Protein AF-A0A9E4WYN8-F1 (afdb_monomer)

Radius of gyration: 16.66 Å; Cα contacts (8 Å, |Δi|>4): 101; chains: 1; bounding box: 35×31×46 Å

Sequence (138 aa):
PSMSGVIAVAMGGALTLYLFWEWAKAAGKADRWFQWSAALTIVVTNLVAFRSATTNYVVLLPALCLIFSVLTDRWRAKGNVVVLLAMVALLFGLWGLFLTTIEGNVESPLMYLPVPILTLLGLWWARWWAIRAIRLSQ

Foldseek 3Di:
DDPVVVVLQVVLVVLVVVLVVLVVVLVPDDPLSVLLSVLSVQLSCCSNVVDQDPVSCVSNVSLLVLLLVLQCVVPPPVSVVVNVVVVVCVVVVLVVQQVVQDDPPHGDPVSSPPSSVVSNVSSVVSCCRSVCVVVVVD

Nearest PDB structures (foldseek):
  7ew1-assembly1_A  TM=3.422E-01  e=5.771E+00  Homo sapiens

Solvent-acces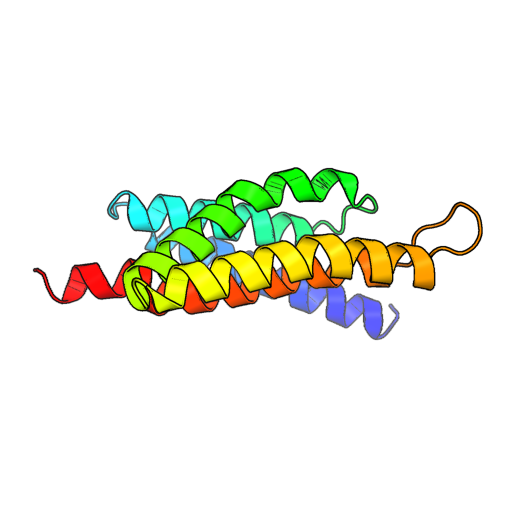sible surface area (backbone atoms only — not comparable to full-atom values): 7771 Å² total; per-residue (Å²): 132,55,73,68,55,53,50,51,52,53,52,33,49,51,52,48,54,51,48,56,53,47,52,64,65,30,60,96,52,60,69,68,45,46,55,52,48,52,33,47,48,54,37,50,47,51,67,53,54,71,61,96,48,78,79,59,54,68,69,47,48,68,38,50,52,53,32,44,53,48,40,26,71,73,46,45,78,61,14,52,54,52,44,50,50,50,52,49,47,53,54,56,46,50,53,52,50,46,72,75,44,53,58,91,96,45,80,43,78,72,73,71,45,58,63,48,50,53,49,46,54,41,46,58,58,34,46,67,50,72,58,48,58,58,70,77,77,111

Structure (mmCIF, N/CA/C/O backbone):
data_AF-A0A9E4WYN8-F1
#
_entry.id   AF-A0A9E4WYN8-F1
#
loop_
_atom_site.group_PDB
_atom_site.id
_atom_site.type_symbol
_atom_site.label_atom_id
_atom_site.label_alt_id
_atom_site.label_comp_id
_atom_site.label_asym_id
_atom_site.label_entity_id
_atom_site.label_seq_id
_atom_site.pdbx_PDB_ins_code
_atom_site.Cartn_x
_atom_site.Cartn_y
_atom_site.Cartn_z
_atom_site.occupancy
_atom_site.B_iso_or_equiv
_atom_site.auth_seq_id
_atom_site.auth_comp_id
_atom_site.auth_asym_id
_atom_site.auth_atom_id
_atom_site.pdbx_PDB_model_num
ATOM 1 N N . PRO A 1 1 ? 16.048 17.239 -17.974 1.00 57.75 1 PRO A N 1
ATOM 2 C CA . PRO A 1 1 ? 15.120 16.249 -17.370 1.00 57.75 1 PRO A CA 1
ATOM 3 C C . PRO A 1 1 ? 13.949 15.950 -18.319 1.00 57.75 1 PRO A C 1
ATOM 5 O O . PRO A 1 1 ? 13.358 16.887 -18.845 1.00 57.75 1 PRO A O 1
ATOM 8 N N . SER A 1 2 ? 13.634 14.676 -18.576 1.00 76.31 2 SER A N 1
ATOM 9 C CA . SER A 1 2 ? 12.425 14.308 -19.328 1.00 76.31 2 SER A CA 1
ATOM 10 C C . SER A 1 2 ? 11.169 14.673 -18.523 1.00 76.31 2 SER A C 1
ATOM 12 O O . SER A 1 2 ? 11.200 14.659 -17.291 1.00 76.31 2 SER A O 1
ATOM 14 N N . MET A 1 3 ? 10.054 14.975 -19.201 1.00 73.44 3 MET A N 1
ATOM 15 C CA . MET A 1 3 ? 8.764 15.264 -18.547 1.00 73.44 3 MET A CA 1
ATOM 16 C C . MET A 1 3 ? 8.367 14.148 -17.562 1.00 73.44 3 MET A C 1
ATOM 18 O O . MET A 1 3 ? 7.919 14.421 -16.452 1.00 73.44 3 MET A O 1
ATOM 22 N N . SER A 1 4 ? 8.631 12.887 -17.922 1.00 74.56 4 SER A N 1
ATOM 23 C CA . SER A 1 4 ? 8.405 11.719 -17.063 1.00 74.56 4 SER A CA 1
ATOM 24 C C . SER A 1 4 ? 9.255 11.722 -15.788 1.00 74.56 4 SER A C 1
ATOM 26 O O . SER A 1 4 ? 8.754 11.374 -14.721 1.00 74.56 4 SER A O 1
ATOM 28 N N . GLY A 1 5 ? 10.515 12.159 -15.868 1.00 80.50 5 GLY A N 1
ATOM 29 C CA . GLY A 1 5 ? 11.406 12.240 -14.711 1.00 80.50 5 GLY A CA 1
ATOM 30 C C . GLY A 1 5 ? 10.970 13.307 -13.708 1.00 80.50 5 GLY A C 1
ATOM 31 O O . GLY A 1 5 ? 10.995 13.066 -12.504 1.00 80.50 5 GLY A O 1
ATOM 32 N N . VAL A 1 6 ? 10.508 14.465 -14.192 1.00 84.81 6 VAL A N 1
ATOM 33 C CA . VAL A 1 6 ? 9.990 15.536 -13.321 1.00 84.81 6 VAL A CA 1
ATOM 34 C C . VAL A 1 6 ? 8.736 15.073 -12.579 1.00 84.81 6 VAL A C 1
ATOM 36 O O . VAL A 1 6 ? 8.633 15.276 -11.370 1.00 84.81 6 VAL A O 1
ATOM 39 N N . ILE A 1 7 ? 7.817 14.400 -13.279 1.00 84.00 7 ILE A N 1
ATOM 40 C CA . ILE A 1 7 ? 6.590 13.856 -12.681 1.00 84.00 7 ILE A CA 1
ATOM 41 C C . ILE A 1 7 ? 6.924 12.819 -11.606 1.00 84.00 7 ILE A C 1
ATOM 43 O O . ILE A 1 7 ? 6.385 12.895 -10.504 1.00 84.00 7 ILE A O 1
ATOM 47 N N . ALA A 1 8 ? 7.842 11.890 -11.887 1.00 82.06 8 ALA A N 1
ATOM 48 C CA . ALA A 1 8 ? 8.238 10.860 -10.930 1.00 82.06 8 ALA A CA 1
ATOM 49 C C . ALA A 1 8 ? 8.825 11.459 -9.640 1.00 82.06 8 ALA A C 1
ATOM 51 O O . ALA A 1 8 ? 8.431 11.067 -8.541 1.00 82.06 8 ALA A O 1
ATOM 52 N N . VAL A 1 9 ? 9.708 12.457 -9.761 1.00 86.25 9 VAL A N 1
ATOM 53 C CA . VAL A 1 9 ? 10.299 13.147 -8.602 1.00 86.25 9 VAL A CA 1
ATOM 54 C C . VAL A 1 9 ? 9.241 13.921 -7.819 1.00 86.25 9 VAL A C 1
ATOM 56 O O . VAL A 1 9 ? 9.207 13.835 -6.592 1.00 86.25 9 VAL A O 1
ATOM 59 N N . ALA A 1 10 ? 8.348 14.638 -8.504 1.00 89.12 10 ALA A N 1
ATOM 60 C CA . ALA A 1 10 ? 7.274 15.386 -7.857 1.00 89.12 10 ALA A CA 1
ATOM 61 C C . ALA A 1 10 ? 6.309 14.458 -7.099 1.00 89.12 10 ALA A C 1
ATOM 63 O O . ALA A 1 10 ? 5.990 14.717 -5.938 1.00 89.12 10 ALA A O 1
ATOM 64 N N . MET A 1 11 ? 5.892 13.349 -7.718 1.00 87.88 11 MET A N 1
ATOM 65 C CA . MET A 1 11 ? 5.040 12.341 -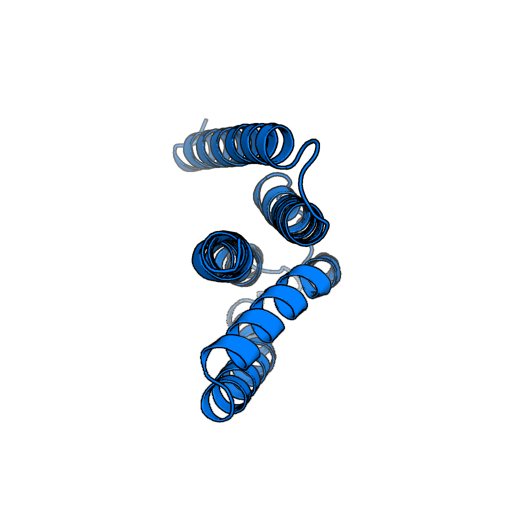7.081 1.00 87.88 11 MET A CA 1
ATOM 66 C C . MET A 1 11 ? 5.739 11.680 -5.893 1.00 87.88 11 MET A C 1
ATOM 68 O O . MET A 1 11 ? 5.143 11.563 -4.822 1.00 87.88 11 MET A O 1
ATOM 72 N N . GLY A 1 12 ? 7.007 11.292 -6.049 1.00 90.06 12 GLY A N 1
ATOM 73 C CA . GLY A 1 12 ? 7.786 10.688 -4.973 1.00 90.06 12 GLY A CA 1
ATOM 74 C C . GLY A 1 12 ? 7.967 11.636 -3.782 1.00 90.06 12 GLY A C 1
ATOM 75 O O . GLY A 1 12 ? 7.767 11.239 -2.632 1.00 90.06 12 GLY A O 1
ATOM 76 N N . GLY A 1 13 ? 8.256 12.912 -4.053 1.00 91.44 13 GLY A N 1
ATOM 77 C CA . GLY A 1 13 ? 8.333 13.962 -3.037 1.00 91.44 13 GLY A CA 1
ATOM 78 C C . GLY A 1 13 ? 7.001 14.171 -2.317 1.00 91.44 13 GLY A C 1
ATOM 79 O O . GLY A 1 13 ? 6.965 14.175 -1.088 1.00 91.44 13 GLY A O 1
ATOM 80 N N . ALA A 1 14 ? 5.893 14.256 -3.057 1.00 92.94 14 ALA A N 1
ATOM 81 C CA . ALA A 1 14 ? 4.558 14.411 -2.482 1.00 92.94 14 ALA A CA 1
ATOM 82 C C . ALA A 1 14 ? 4.160 13.223 -1.587 1.00 92.94 14 ALA A C 1
ATOM 84 O O . ALA A 1 14 ? 3.679 13.433 -0.473 1.00 92.94 14 ALA A O 1
ATOM 85 N N . LEU A 1 15 ? 4.406 11.984 -2.028 1.00 92.50 15 LEU A N 1
ATOM 86 C CA . LEU A 1 15 ? 4.149 10.778 -1.230 1.00 92.50 15 LEU A CA 1
ATOM 87 C C . LEU A 1 15 ? 5.011 10.734 0.037 1.00 92.50 15 LEU A C 1
ATOM 89 O O . LEU A 1 15 ? 4.533 10.337 1.098 1.00 92.50 15 LEU A O 1
ATOM 93 N N . THR A 1 16 ? 6.262 11.180 -0.056 1.00 91.69 16 THR A N 1
ATOM 94 C CA . THR A 1 16 ? 7.177 11.238 1.089 1.00 91.69 16 THR A CA 1
ATOM 95 C C . THR A 1 16 ? 6.729 12.285 2.111 1.00 91.69 16 THR A C 1
ATOM 97 O O . THR A 1 16 ? 6.671 12.000 3.306 1.00 91.69 16 THR A O 1
ATOM 100 N N . LEU A 1 17 ? 6.339 13.481 1.661 1.00 94.50 17 LEU A N 1
ATOM 101 C CA . LEU A 1 17 ? 5.776 14.515 2.537 1.00 94.50 17 LEU A CA 1
ATOM 102 C C . LEU A 1 17 ? 4.472 14.050 3.193 1.00 94.50 17 LEU A C 1
ATOM 104 O O . LEU A 1 17 ? 4.270 14.255 4.392 1.00 94.50 17 LEU A O 1
ATOM 108 N N . TYR A 1 18 ? 3.609 13.381 2.424 1.00 93.06 18 TYR A N 1
ATOM 109 C CA . TYR A 1 18 ? 2.395 12.762 2.942 1.00 93.06 18 TYR A CA 1
ATOM 110 C C . TYR A 1 18 ? 2.706 11.746 4.050 1.00 93.06 18 TYR A C 1
ATOM 112 O O . TYR A 1 18 ? 2.054 11.753 5.093 1.00 93.06 18 TYR A O 1
ATOM 120 N N . LEU A 1 19 ? 3.743 10.927 3.868 1.00 93.12 19 LEU A N 1
ATOM 121 C CA . LEU A 1 19 ? 4.169 9.947 4.859 1.00 93.12 19 LEU A CA 1
ATOM 122 C C . LEU A 1 19 ? 4.632 10.600 6.169 1.00 93.12 19 LEU A C 1
ATOM 124 O O . LEU A 1 19 ? 4.171 10.205 7.239 1.00 93.12 19 LEU A O 1
ATOM 128 N N . PHE A 1 20 ? 5.471 11.638 6.093 1.00 93.81 20 PHE A N 1
ATOM 129 C CA . PHE A 1 20 ? 5.904 12.388 7.278 1.00 93.81 20 PHE A CA 1
ATOM 130 C C . PHE A 1 20 ? 4.723 12.996 8.041 1.00 93.81 20 PHE A C 1
ATOM 132 O O . PHE A 1 20 ? 4.685 12.969 9.273 1.00 93.81 20 PHE A O 1
ATOM 139 N N . TRP A 1 21 ? 3.729 13.505 7.315 1.00 93.44 21 TRP A N 1
ATOM 140 C CA . TRP A 1 21 ? 2.509 14.023 7.922 1.00 93.44 21 TRP A CA 1
ATOM 141 C C . TRP A 1 21 ? 1.690 12.935 8.631 1.00 93.44 21 TRP A C 1
ATOM 143 O O . TRP A 1 21 ? 1.179 13.164 9.729 1.00 93.44 21 TRP A O 1
ATOM 153 N N . GLU A 1 22 ? 1.578 11.739 8.048 1.00 91.88 22 GLU A N 1
ATOM 154 C CA . GLU A 1 22 ? 0.897 10.609 8.695 1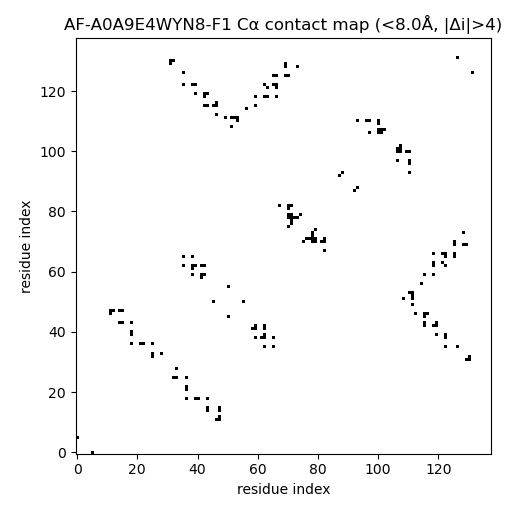.00 91.88 22 GLU A CA 1
ATOM 155 C C . GLU A 1 22 ? 1.651 10.093 9.924 1.00 91.88 22 GLU A C 1
ATOM 157 O O . GLU A 1 22 ? 1.019 9.739 10.921 1.00 91.88 22 GLU A O 1
ATOM 162 N N . TRP A 1 23 ? 2.985 10.110 9.914 1.00 92.56 23 TRP A N 1
ATOM 163 C CA . TRP A 1 23 ? 3.782 9.789 11.101 1.00 92.56 23 TRP A CA 1
ATOM 164 C C . TRP A 1 23 ? 3.515 10.767 12.244 1.00 92.56 23 TRP A C 1
ATOM 166 O O . TRP A 1 23 ? 3.241 10.336 13.365 1.00 92.56 23 TRP A O 1
ATOM 176 N N . ALA A 1 24 ? 3.495 12.073 11.957 1.00 91.12 24 ALA A N 1
ATOM 177 C CA . ALA A 1 24 ? 3.159 13.090 12.952 1.00 91.12 24 ALA A CA 1
ATOM 178 C C . ALA A 1 24 ? 1.751 12.881 13.541 1.00 91.12 24 ALA A C 1
ATOM 180 O O . ALA A 1 24 ? 1.539 13.076 14.736 1.00 91.12 24 ALA A O 1
ATOM 181 N N . LYS A 1 25 ? 0.784 12.436 12.727 1.00 86.75 25 LYS A N 1
ATOM 182 C CA . LYS A 1 25 ? -0.580 12.127 13.187 1.00 86.75 25 LYS A CA 1
ATOM 183 C C . LYS A 1 25 ? -0.691 10.849 14.006 1.00 86.75 25 LYS A C 1
ATOM 185 O O . LYS A 1 25 ? -1.554 10.780 14.882 1.00 86.75 25 LYS A O 1
ATOM 190 N N . ALA A 1 26 ? 0.112 9.840 13.685 1.00 87.44 26 ALA A N 1
ATOM 191 C CA . ALA A 1 26 ? 0.106 8.552 14.369 1.00 87.44 26 ALA A CA 1
ATOM 192 C C . ALA A 1 26 ? 0.840 8.597 15.720 1.00 87.44 26 ALA A C 1
ATOM 194 O O . ALA A 1 26 ? 0.595 7.740 16.569 1.00 87.44 26 ALA A O 1
ATOM 195 N N . ALA A 1 27 ? 1.698 9.597 15.944 1.00 87.69 27 ALA A N 1
ATOM 196 C CA . ALA A 1 27 ? 2.395 9.788 17.210 1.00 87.69 27 ALA A CA 1
ATOM 197 C C . ALA A 1 27 ? 1.406 9.882 18.390 1.00 87.69 27 ALA A C 1
ATOM 199 O O . ALA A 1 27 ? 0.480 10.696 18.394 1.00 87.69 27 ALA A O 1
ATOM 200 N N . GLY A 1 28 ? 1.586 9.012 19.388 1.00 83.69 28 GLY A N 1
ATOM 201 C CA . GLY A 1 28 ? 0.725 8.945 20.574 1.00 83.69 28 GLY A CA 1
ATOM 202 C C . GLY A 1 28 ? -0.690 8.400 20.327 1.00 83.69 28 GLY A C 1
ATOM 203 O O . GLY A 1 28 ? -1.565 8.589 21.172 1.00 83.69 28 GLY A O 1
ATOM 204 N N . LYS A 1 29 ? -0.956 7.759 19.179 1.00 84.50 29 LYS A N 1
ATOM 205 C CA . LYS A 1 29 ? -2.247 7.118 18.872 1.00 84.50 29 LYS A CA 1
ATOM 206 C C . LYS A 1 29 ? -2.227 5.611 19.147 1.00 84.50 29 LYS A C 1
ATOM 208 O O . LYS A 1 29 ? -1.180 5.006 19.337 1.00 84.50 29 LYS A O 1
ATOM 213 N N . ALA A 1 30 ? -3.421 5.017 19.161 1.00 81.19 30 ALA A N 1
ATOM 214 C CA . ALA A 1 30 ? -3.629 3.586 19.377 1.00 81.19 30 ALA A CA 1
ATOM 215 C C . ALA A 1 30 ? -2.969 2.713 18.293 1.00 81.19 30 ALA A C 1
ATOM 217 O O . ALA A 1 30 ? -2.791 3.153 17.157 1.00 81.19 30 ALA A O 1
ATOM 218 N N . ASP A 1 31 ? -2.718 1.446 18.626 1.00 82.31 31 ASP A N 1
ATOM 219 C CA . ASP A 1 31 ? -2.011 0.454 17.801 1.00 82.31 31 ASP A CA 1
ATOM 220 C C . ASP A 1 31 ? -2.480 0.388 16.329 1.00 82.31 31 ASP A C 1
ATOM 222 O O . ASP A 1 31 ? -1.668 0.359 15.409 1.00 82.31 31 ASP A O 1
ATOM 226 N N . ARG A 1 32 ? -3.788 0.504 16.058 1.00 82.44 32 ARG A N 1
ATOM 227 C CA . ARG A 1 32 ? -4.318 0.518 14.676 1.00 82.44 32 ARG A CA 1
ATOM 228 C C . ARG A 1 32 ? -3.784 1.666 13.809 1.00 82.44 32 ARG A C 1
ATOM 230 O O . ARG A 1 32 ? -3.618 1.486 12.604 1.00 82.44 32 ARG A O 1
ATOM 237 N N . TRP A 1 33 ? -3.522 2.838 14.394 1.00 85.25 33 TRP A N 1
ATOM 238 C CA . TRP A 1 33 ? -2.901 3.956 13.673 1.00 85.25 33 TRP A CA 1
ATOM 239 C C . TRP A 1 33 ? -1.452 3.642 13.318 1.00 85.25 33 TRP A C 1
ATOM 241 O O . TRP A 1 33 ? -1.020 3.946 12.210 1.00 85.25 33 TRP A O 1
ATOM 251 N N . PHE A 1 34 ? -0.727 3.001 14.235 1.00 87.50 34 PHE A N 1
ATOM 252 C CA . PHE A 1 34 ? 0.638 2.559 13.993 1.00 87.50 34 PHE A CA 1
ATOM 253 C C . PHE A 1 34 ? 0.692 1.513 12.874 1.00 87.50 34 PHE A C 1
ATOM 255 O O . PHE A 1 34 ? 1.422 1.712 11.906 1.00 87.50 34 PHE A O 1
ATOM 262 N N . GLN A 1 35 ? -0.131 0.460 12.941 1.00 89.94 35 GLN A N 1
ATOM 263 C CA . GLN A 1 35 ? -0.176 -0.590 11.916 1.00 89.94 35 GLN A CA 1
ATOM 264 C C . GLN A 1 35 ? -0.496 -0.029 10.522 1.00 89.94 35 GLN A C 1
ATOM 266 O O . GLN A 1 35 ? 0.160 -0.385 9.541 1.00 89.94 35 GLN A O 1
ATOM 271 N N . TRP A 1 36 ? -1.466 0.888 10.426 1.00 92.50 36 TRP A N 1
ATOM 272 C CA . TRP A 1 36 ? -1.814 1.524 9.155 1.00 92.50 36 TRP A CA 1
ATOM 273 C C . TRP A 1 36 ? -0.675 2.404 8.619 1.00 92.50 36 TRP A C 1
ATOM 275 O O . TRP A 1 36 ? -0.324 2.303 7.443 1.00 92.50 36 TRP A O 1
ATOM 285 N N . SER A 1 37 ? -0.051 3.223 9.471 1.00 92.81 37 SER A N 1
ATOM 286 C CA . SER A 1 37 ? 1.086 4.066 9.075 1.00 92.81 37 SER A CA 1
ATOM 287 C C . SER A 1 37 ? 2.327 3.246 8.703 1.00 92.81 37 SER A C 1
ATOM 289 O O . SER A 1 37 ? 3.049 3.613 7.773 1.00 92.81 37 SER A O 1
ATOM 291 N N . ALA A 1 38 ? 2.567 2.115 9.369 1.00 92.62 38 ALA A N 1
ATOM 292 C CA . ALA A 1 38 ? 3.632 1.177 9.019 1.00 92.62 38 ALA A CA 1
ATOM 293 C C . ALA A 1 38 ? 3.375 0.534 7.645 1.00 92.62 38 ALA A C 1
ATOM 295 O O . ALA A 1 38 ? 4.263 0.526 6.792 1.00 92.62 38 ALA A O 1
ATOM 296 N N . ALA A 1 39 ? 2.143 0.086 7.383 1.00 94.69 39 ALA A N 1
ATOM 297 C CA . ALA A 1 39 ? 1.749 -0.434 6.076 1.00 94.69 39 ALA A CA 1
ATOM 298 C C . ALA A 1 39 ? 1.882 0.626 4.967 1.00 94.69 39 ALA A C 1
ATOM 300 O O . ALA A 1 39 ? 2.399 0.331 3.889 1.00 94.69 39 ALA A O 1
ATOM 301 N N . LEU A 1 40 ? 1.485 1.875 5.236 1.00 94.69 40 LEU A N 1
ATOM 302 C CA . LEU A 1 40 ? 1.660 2.987 4.298 1.00 94.69 40 LEU A CA 1
ATOM 303 C C . LEU A 1 40 ? 3.142 3.250 4.003 1.00 94.69 40 LEU A C 1
ATOM 305 O O . LEU A 1 40 ? 3.500 3.448 2.844 1.00 94.69 40 LEU A O 1
ATOM 309 N N . THR A 1 41 ? 3.994 3.218 5.030 1.00 94.25 41 THR A N 1
ATOM 310 C CA . THR A 1 41 ? 5.451 3.389 4.893 1.00 94.25 41 THR A CA 1
ATOM 311 C C . THR A 1 41 ? 6.015 2.383 3.900 1.00 94.25 41 THR A C 1
ATOM 313 O O . THR A 1 41 ? 6.664 2.768 2.932 1.00 94.25 41 THR A O 1
ATOM 316 N N . ILE A 1 42 ? 5.684 1.104 4.085 1.00 93.25 42 ILE A N 1
ATOM 317 C CA . ILE A 1 42 ? 6.109 0.008 3.211 1.00 93.25 42 ILE A CA 1
ATOM 318 C C . ILE A 1 42 ? 5.715 0.269 1.746 1.00 93.25 42 ILE A C 1
ATOM 320 O O . ILE A 1 42 ? 6.543 0.130 0.841 1.00 93.25 42 ILE A O 1
ATOM 324 N N . VAL A 1 43 ? 4.462 0.660 1.498 1.00 93.38 43 VAL A N 1
ATOM 325 C CA . VAL A 1 43 ? 3.954 0.898 0.138 1.00 93.38 43 VAL A CA 1
ATOM 326 C C . VAL A 1 43 ? 4.624 2.114 -0.503 1.00 93.38 43 VAL A C 1
ATOM 328 O O . VAL A 1 43 ? 5.095 2.032 -1.637 1.00 93.38 43 VAL A O 1
ATOM 331 N N . VAL A 1 44 ? 4.715 3.230 0.226 1.00 91.88 44 VAL A N 1
ATOM 332 C CA . VAL A 1 44 ? 5.337 4.468 -0.265 1.00 91.88 44 VAL A CA 1
ATOM 333 C C . VAL A 1 44 ? 6.818 4.254 -0.564 1.00 91.88 44 VAL A C 1
ATOM 335 O O . VAL A 1 44 ? 7.288 4.705 -1.605 1.00 91.88 44 VAL A O 1
ATOM 338 N N . THR A 1 45 ? 7.552 3.511 0.269 1.00 89.50 45 THR A N 1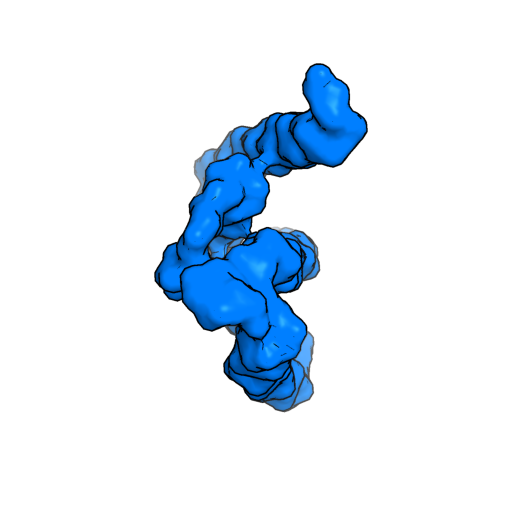
ATOM 339 C CA . THR A 1 45 ? 8.959 3.188 -0.006 1.00 89.50 45 THR A CA 1
ATOM 340 C C . THR A 1 45 ? 9.127 2.440 -1.329 1.00 89.50 45 THR A C 1
ATOM 342 O O . THR A 1 45 ? 10.058 2.753 -2.065 1.00 89.50 45 THR 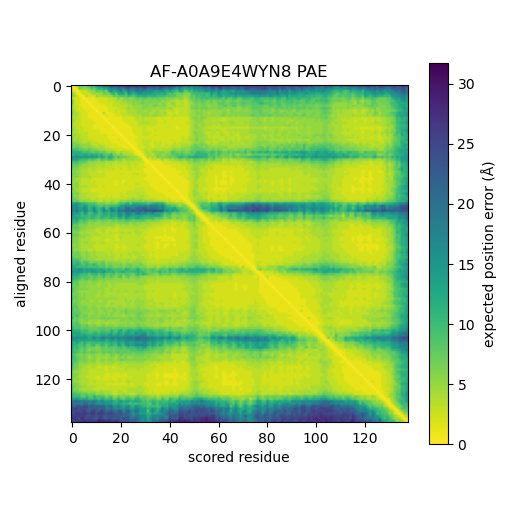A O 1
ATOM 345 N N . ASN A 1 46 ? 8.223 1.517 -1.676 1.00 87.81 46 ASN A N 1
ATOM 346 C CA . ASN A 1 46 ? 8.273 0.801 -2.959 1.00 87.81 46 ASN A CA 1
ATOM 347 C C . ASN A 1 46 ? 7.922 1.690 -4.166 1.00 87.81 46 ASN A C 1
ATOM 349 O O . ASN A 1 46 ? 8.408 1.441 -5.265 1.00 87.81 46 ASN A O 1
ATOM 353 N N . LEU A 1 47 ? 7.103 2.728 -3.971 1.00 87.38 47 LEU A N 1
ATOM 354 C CA . LEU A 1 47 ? 6.748 3.689 -5.021 1.00 87.38 47 LEU A CA 1
ATOM 355 C C . LEU A 1 47 ? 7.822 4.767 -5.235 1.00 87.38 47 LEU A C 1
ATOM 357 O O . LEU A 1 47 ? 8.029 5.205 -6.363 1.00 87.38 47 LEU A O 1
ATOM 361 N N . VAL A 1 48 ? 8.486 5.208 -4.163 1.00 84.44 48 VAL A N 1
ATOM 362 C CA . VAL A 1 48 ? 9.503 6.275 -4.197 1.00 84.44 48 VAL A CA 1
ATOM 363 C C . VAL A 1 48 ? 10.867 5.719 -4.591 1.00 84.44 48 VAL A C 1
ATOM 365 O O . VAL A 1 48 ? 11.507 6.220 -5.513 1.00 84.44 48 VAL A O 1
ATOM 368 N N . ALA A 1 49 ? 11.321 4.672 -3.901 1.00 71.56 49 ALA A N 1
ATOM 369 C CA . ALA A 1 49 ? 12.529 3.957 -4.267 1.00 71.56 49 ALA A CA 1
ATOM 370 C C . ALA A 1 49 ? 12.116 2.852 -5.230 1.00 71.56 49 ALA A C 1
ATOM 372 O O . ALA A 1 49 ? 11.935 1.717 -4.800 1.00 71.56 49 ALA A O 1
ATOM 373 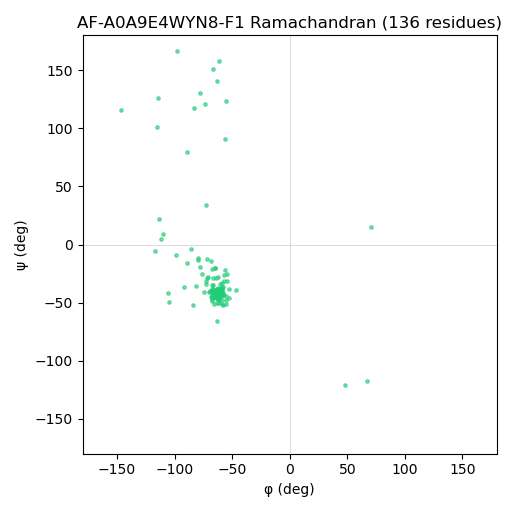N N . PHE A 1 50 ? 11.910 3.202 -6.502 1.00 63.41 50 PHE A N 1
ATOM 374 C CA . PHE A 1 50 ? 11.529 2.260 -7.552 1.00 63.41 50 PHE A CA 1
ATOM 375 C C . PHE A 1 50 ? 12.568 1.131 -7.624 1.00 63.41 50 PHE A C 1
ATOM 377 O O . PHE A 1 50 ? 13.611 1.254 -8.268 1.00 63.41 50 PHE A O 1
ATOM 384 N N . ARG A 1 51 ? 12.337 0.051 -6.871 1.00 60.09 51 ARG A N 1
ATOM 385 C CA . ARG A 1 51 ? 13.231 -1.101 -6.833 1.00 60.09 51 ARG A CA 1
ATOM 386 C C . ARG A 1 51 ? 12.874 -1.965 -8.027 1.00 60.09 51 ARG A C 1
ATOM 388 O O . ARG A 1 51 ? 11.766 -2.481 -8.112 1.00 60.09 51 ARG A O 1
ATOM 395 N N . SER A 1 52 ? 13.832 -2.122 -8.929 1.00 58.91 52 SER A N 1
ATOM 396 C CA . SER A 1 52 ? 13.725 -2.821 -10.214 1.00 58.91 52 SER A CA 1
ATOM 397 C C . SER A 1 52 ? 13.640 -4.349 -10.088 1.00 58.91 52 SER A C 1
ATOM 399 O O . SER A 1 52 ? 14.226 -5.068 -10.889 1.00 58.91 52 SER A O 1
ATOM 401 N N . ALA A 1 53 ? 13.000 -4.856 -9.035 1.00 67.06 53 ALA A N 1
ATOM 402 C CA . ALA A 1 53 ? 12.803 -6.282 -8.850 1.00 67.06 53 ALA A CA 1
ATOM 403 C C . ALA A 1 53 ? 11.464 -6.534 -8.157 1.00 67.06 53 ALA A C 1
ATOM 405 O O . ALA A 1 53 ? 11.269 -6.170 -6.989 1.00 67.06 53 ALA A O 1
ATOM 406 N N . THR A 1 54 ? 10.568 -7.195 -8.888 1.00 69.50 54 THR A N 1
ATOM 407 C CA . THR A 1 54 ? 9.261 -7.688 -8.425 1.00 69.50 54 THR A CA 1
ATOM 408 C C . THR A 1 54 ? 9.381 -8.617 -7.211 1.00 69.50 54 THR A C 1
ATOM 410 O O . THR A 1 54 ? 8.455 -8.710 -6.407 1.00 69.50 54 THR A O 1
ATOM 413 N N . THR A 1 55 ? 10.552 -9.224 -6.986 1.00 75.12 55 THR A N 1
ATOM 414 C CA . THR A 1 55 ? 10.869 -10.034 -5.795 1.00 75.12 55 THR A CA 1
ATOM 415 C C . THR A 1 55 ? 10.696 -9.280 -4.475 1.00 75.12 55 THR A C 1
ATOM 417 O O . THR A 1 55 ? 10.388 -9.891 -3.451 1.00 75.12 55 THR A O 1
ATOM 420 N N . ASN A 1 56 ? 10.816 -7.949 -4.479 1.00 80.06 56 ASN A N 1
ATOM 421 C CA . ASN A 1 56 ? 10.620 -7.143 -3.274 1.00 80.06 56 ASN A CA 1
ATOM 422 C C . ASN A 1 56 ? 9.148 -7.051 -2.844 1.00 80.06 56 ASN A C 1
ATOM 424 O O . ASN A 1 56 ? 8.873 -6.641 -1.720 1.00 80.06 56 ASN A O 1
ATOM 428 N N . TYR A 1 57 ? 8.190 -7.459 -3.681 1.00 86.50 57 TYR A N 1
ATOM 429 C CA . TYR A 1 57 ? 6.757 -7.309 -3.398 1.00 86.50 57 TYR A CA 1
ATOM 430 C C . TYR A 1 57 ? 6.231 -8.164 -2.258 1.00 86.50 57 TYR A C 1
ATOM 432 O O . TYR A 1 57 ? 5.175 -7.853 -1.710 1.00 86.50 57 TYR A O 1
ATOM 440 N N . VAL A 1 58 ? 6.994 -9.162 -1.817 1.00 88.19 58 VAL A N 1
ATOM 441 C CA . VAL A 1 58 ? 6.705 -9.902 -0.582 1.00 88.19 58 VAL A CA 1
ATOM 442 C C . VAL A 1 58 ? 6.576 -8.946 0.613 1.00 88.19 58 VAL A C 1
ATOM 444 O O . VAL A 1 58 ? 5.752 -9.171 1.498 1.00 88.19 58 VAL A O 1
ATOM 447 N N . VAL A 1 59 ? 7.302 -7.820 0.610 1.00 90.19 59 VAL A N 1
ATOM 448 C CA . VAL A 1 59 ? 7.213 -6.808 1.672 1.00 90.19 59 VAL A CA 1
ATOM 449 C C . VAL A 1 59 ? 5.838 -6.137 1.745 1.00 90.19 59 VAL A C 1
ATOM 451 O O . VAL A 1 59 ? 5.496 -5.601 2.791 1.00 90.19 59 VAL A O 1
ATOM 454 N N . LEU A 1 60 ? 5.028 -6.181 0.679 1.00 92.38 60 LEU A N 1
ATOM 455 C CA . LEU A 1 60 ? 3.680 -5.601 0.641 1.00 92.38 60 LEU A CA 1
ATOM 456 C C . LEU A 1 60 ? 2.625 -6.496 1.315 1.00 92.38 60 LEU A C 1
ATOM 458 O O . LEU A 1 60 ? 1.511 -6.033 1.568 1.00 92.38 60 LEU A O 1
ATOM 462 N N . LEU A 1 61 ? 2.954 -7.751 1.644 1.00 92.50 61 LEU A N 1
ATOM 463 C CA . LEU A 1 61 ? 2.011 -8.696 2.252 1.00 92.50 61 LEU A CA 1
ATOM 464 C C . LEU A 1 61 ? 1.361 -8.178 3.549 1.00 92.50 61 LEU A C 1
ATOM 466 O O . LEU A 1 61 ? 0.141 -8.285 3.649 1.00 92.50 61 LEU A O 1
ATOM 470 N N . PRO A 1 62 ? 2.077 -7.560 4.513 1.00 93.25 62 PRO A N 1
ATOM 471 C CA . PRO A 1 62 ? 1.443 -7.008 5.711 1.00 93.25 62 PRO A CA 1
ATOM 472 C C . PRO A 1 62 ? 0.389 -5.939 5.391 1.00 93.25 62 PRO A C 1
ATOM 474 O O . PRO A 1 62 ? -0.664 -5.899 6.027 1.00 93.25 62 PRO A O 1
ATOM 477 N N . ALA A 1 63 ? 0.634 -5.105 4.373 1.00 95.00 63 ALA A N 1
ATOM 478 C CA . ALA A 1 63 ? -0.326 -4.101 3.927 1.00 95.00 63 ALA A CA 1
ATOM 479 C C . ALA A 1 63 ? -1.565 -4.749 3.292 1.00 95.00 63 ALA A C 1
ATOM 481 O O . ALA A 1 63 ? -2.688 -4.363 3.614 1.00 95.00 63 ALA A O 1
ATOM 482 N N . LEU A 1 64 ? -1.378 -5.771 2.449 1.00 94.69 64 LEU A N 1
ATOM 483 C CA . LEU A 1 64 ? -2.479 -6.539 1.860 1.00 94.69 64 LEU A CA 1
ATOM 484 C C . LEU A 1 64 ? -3.312 -7.257 2.929 1.00 94.69 64 LEU A C 1
ATOM 486 O O . LEU A 1 64 ? -4.538 -7.174 2.894 1.00 94.69 64 LEU A O 1
ATOM 490 N N . CYS A 1 65 ? -2.674 -7.878 3.924 1.00 94.00 65 CYS A N 1
ATOM 491 C CA . CYS A 1 65 ? -3.362 -8.506 5.052 1.00 94.00 65 CYS A CA 1
ATOM 492 C C . CYS A 1 65 ? -4.234 -7.505 5.822 1.00 94.00 65 CYS A C 1
ATOM 494 O O . CYS A 1 65 ? -5.380 -7.817 6.142 1.00 94.00 65 CYS A O 1
ATOM 496 N N . LEU A 1 66 ? -3.728 -6.291 6.076 1.00 93.00 66 LEU A N 1
ATOM 497 C CA . LEU A 1 66 ? -4.501 -5.227 6.722 1.00 93.00 66 LEU A CA 1
ATOM 498 C C . LEU A 1 66 ? -5.695 -4.785 5.860 1.00 93.00 66 LEU A C 1
ATOM 500 O O . LEU A 1 66 ? -6.785 -4.558 6.377 1.00 93.00 66 LEU A O 1
ATOM 504 N N . ILE A 1 67 ? -5.527 -4.675 4.542 1.00 94.00 67 ILE A N 1
ATOM 505 C CA . ILE A 1 67 ? -6.631 -4.332 3.631 1.00 94.00 67 ILE A CA 1
ATOM 506 C C . ILE A 1 67 ? -7.704 -5.430 3.649 1.00 94.00 67 ILE A C 1
ATOM 508 O O . ILE A 1 67 ? -8.898 -5.134 3.736 1.00 94.00 67 ILE A O 1
ATOM 512 N N . PHE A 1 68 ? -7.290 -6.695 3.587 1.00 93.81 68 PHE A N 1
ATOM 513 C CA . PHE A 1 68 ? -8.194 -7.843 3.570 1.00 93.81 68 PHE A CA 1
ATOM 514 C C . PHE A 1 68 ? -8.938 -8.024 4.896 1.00 93.81 68 PHE A C 1
ATOM 516 O O . PHE A 1 68 ? -10.137 -8.313 4.877 1.00 93.81 68 PHE A O 1
ATOM 523 N N . SER A 1 69 ? -8.291 -7.784 6.040 1.00 91.25 69 SER A N 1
ATOM 524 C CA . SER A 1 69 ? -8.981 -7.801 7.335 1.00 91.25 69 SER A CA 1
ATOM 525 C C . SER A 1 69 ? -10.066 -6.722 7.399 1.00 91.25 69 SER A C 1
ATOM 527 O O . SER A 1 69 ? -11.205 -7.004 7.757 1.00 91.25 69 SER A O 1
ATOM 529 N N . VAL A 1 70 ? -9.781 -5.509 6.918 1.00 90.56 70 VAL A N 1
ATOM 530 C CA . VAL A 1 70 ? -10.777 -4.426 6.879 1.00 90.56 70 VAL A CA 1
ATOM 531 C C . VAL A 1 70 ? -11.928 -4.734 5.909 1.00 90.56 70 VAL A C 1
ATOM 533 O O . VAL A 1 70 ? -13.084 -4.434 6.214 1.00 90.56 70 VAL A O 1
ATOM 536 N N . LEU A 1 71 ? -11.656 -5.351 4.754 1.00 90.56 71 LEU A N 1
ATOM 537 C CA . LEU A 1 71 ? -12.690 -5.777 3.796 1.00 90.56 71 LEU A CA 1
ATOM 538 C C . LEU A 1 71 ? -13.631 -6.836 4.384 1.00 90.56 71 LEU A C 1
ATOM 540 O O . LEU A 1 71 ? -14.854 -6.738 4.232 1.00 90.56 71 LEU A O 1
ATOM 544 N N . THR A 1 72 ? -13.066 -7.837 5.058 1.00 89.69 72 THR A N 1
ATOM 545 C CA . THR A 1 72 ? -13.831 -8.924 5.687 1.00 89.69 72 THR A CA 1
ATOM 546 C C . THR A 1 72 ? -14.658 -8.419 6.863 1.00 89.69 72 THR A C 1
ATOM 548 O O . THR A 1 72 ? -15.861 -8.683 6.903 1.00 89.69 72 THR A O 1
ATOM 551 N N . ASP A 1 73 ? -14.089 -7.578 7.728 1.00 88.19 73 ASP A N 1
ATOM 552 C CA . ASP A 1 73 ? -14.822 -6.921 8.816 1.00 88.19 73 ASP A CA 1
ATOM 553 C C . ASP A 1 73 ? -15.995 -6.083 8.285 1.00 88.19 73 ASP A C 1
ATOM 555 O O . ASP A 1 73 ? -17.105 -6.098 8.831 1.00 88.19 73 ASP A O 1
ATOM 559 N N . ARG A 1 74 ? -15.779 -5.355 7.182 1.00 84.94 74 ARG A N 1
ATOM 560 C CA . ARG A 1 74 ? -16.762 -4.406 6.650 1.00 84.94 74 ARG A CA 1
ATOM 561 C C . ARG A 1 74 ? -17.938 -5.077 5.948 1.00 84.94 74 ARG A C 1
ATOM 563 O O . ARG A 1 74 ? -19.067 -4.585 6.073 1.00 84.94 74 ARG A O 1
ATOM 570 N N . TRP A 1 75 ? -17.679 -6.126 5.166 1.00 84.56 75 TRP A N 1
ATOM 571 C CA . TRP A 1 75 ? -18.670 -6.787 4.301 1.00 84.56 75 TRP A CA 1
ATOM 572 C C . TRP A 1 75 ? -19.031 -8.213 4.745 1.00 84.56 75 TRP A C 1
ATOM 574 O O . TRP A 1 75 ? -19.824 -8.879 4.069 1.00 84.56 75 TRP A O 1
ATOM 584 N N . ARG A 1 76 ? -18.513 -8.673 5.893 1.00 83.06 76 ARG A N 1
ATOM 585 C CA . ARG A 1 76 ? -18.777 -9.994 6.491 1.00 83.06 76 ARG A CA 1
ATOM 586 C C . ARG A 1 76 ? -18.633 -11.109 5.443 1.00 83.06 76 ARG A C 1
ATOM 588 O O . ARG A 1 76 ? -17.600 -11.216 4.791 1.00 83.06 76 ARG A O 1
ATOM 595 N N . ALA A 1 77 ? -19.693 -11.888 5.205 1.00 81.81 77 ALA A N 1
ATOM 596 C CA . ALA A 1 77 ? -19.703 -12.990 4.240 1.00 81.81 77 ALA A CA 1
ATOM 597 C C . ALA A 1 77 ? -19.349 -12.559 2.803 1.00 81.81 77 ALA A C 1
ATOM 599 O O . ALA A 1 77 ? -18.634 -13.278 2.108 1.00 81.81 77 ALA A O 1
ATOM 600 N N . LYS A 1 78 ? -19.783 -11.368 2.362 1.00 90.56 78 LYS A N 1
ATOM 601 C CA . LYS A 1 78 ? -19.410 -10.832 1.040 1.00 90.56 78 LYS A CA 1
ATOM 602 C C . LYS A 1 78 ? -17.945 -10.390 0.999 1.00 90.56 78 LYS A C 1
ATOM 604 O O . LYS A 1 78 ? -17.324 -10.449 -0.056 1.00 90.56 78 LYS A O 1
ATOM 609 N N . GLY A 1 79 ? -17.390 -9.982 2.141 1.00 89.62 79 GLY A N 1
ATOM 610 C CA . GLY A 1 79 ? -15.988 -9.588 2.269 1.00 89.62 79 GLY A CA 1
ATOM 611 C C . GLY A 1 79 ? -15.037 -10.745 1.976 1.00 89.62 79 GLY A C 1
ATOM 612 O O . GLY A 1 79 ? -14.093 -10.564 1.217 1.00 89.62 79 GLY A O 1
ATOM 613 N N . ASN A 1 80 ? -15.340 -11.948 2.473 1.00 91.69 80 ASN A N 1
ATOM 614 C CA . ASN A 1 80 ? -14.537 -13.146 2.194 1.00 91.69 80 ASN A CA 1
ATOM 615 C C . ASN A 1 80 ? -14.484 -13.472 0.696 1.00 91.69 80 ASN A C 1
ATOM 617 O O . ASN A 1 80 ? -13.418 -13.775 0.169 1.00 91.69 80 ASN A O 1
ATOM 621 N N . VAL A 1 81 ? -15.620 -13.361 -0.003 1.00 95.81 81 VAL A N 1
ATOM 622 C CA . VAL A 1 81 ? -15.677 -13.572 -1.459 1.00 95.81 81 VAL A CA 1
ATOM 623 C C . VAL A 1 81 ? -14.838 -12.523 -2.188 1.00 95.81 81 VAL A C 1
ATOM 625 O O . VAL A 1 81 ? -14.082 -12.861 -3.092 1.00 95.81 81 VAL A O 1
ATOM 628 N N . VAL A 1 82 ? -14.924 -11.258 -1.778 1.00 94.25 82 VAL A N 1
ATOM 629 C CA . VAL A 1 82 ? -14.151 -10.168 -2.391 1.00 94.25 82 VAL A CA 1
ATOM 630 C C . VAL A 1 82 ? -12.652 -10.340 -2.159 1.00 94.25 82 VAL A C 1
ATOM 632 O O . VAL A 1 82 ? -11.878 -10.157 -3.093 1.00 94.25 82 VAL A O 1
ATOM 635 N N . VAL A 1 83 ? -12.237 -10.744 -0.956 1.00 94.56 83 VAL A N 1
ATOM 636 C CA . VAL A 1 83 ? -10.832 -11.060 -0.665 1.00 94.56 83 VAL A CA 1
ATOM 637 C C . VAL A 1 83 ? -10.356 -12.245 -1.498 1.00 94.56 83 VAL A C 1
ATOM 639 O O . VAL A 1 83 ? -9.292 -12.155 -2.103 1.00 94.56 83 VAL A O 1
ATOM 642 N N . LEU A 1 84 ? -11.149 -13.314 -1.610 1.00 95.69 84 LEU A N 1
ATOM 643 C CA . LEU A 1 84 ? -10.810 -14.459 -2.457 1.00 95.69 84 LEU A CA 1
ATOM 644 C C . LEU A 1 84 ? -10.619 -14.034 -3.918 1.00 95.69 84 LEU A C 1
ATOM 646 O O . LEU A 1 84 ? -9.606 -14.370 -4.526 1.00 95.69 84 LEU A O 1
ATOM 650 N N . LEU A 1 85 ? -11.554 -13.254 -4.467 1.00 95.94 85 LEU A N 1
ATOM 651 C CA . LEU A 1 85 ? -11.448 -12.729 -5.828 1.00 95.94 85 LEU A CA 1
ATOM 652 C C . LEU A 1 85 ? -10.217 -11.834 -5.997 1.00 95.94 85 LEU A C 1
ATOM 654 O O . LEU A 1 85 ? -9.534 -11.941 -7.011 1.00 95.94 85 LEU A O 1
ATOM 658 N N . ALA A 1 86 ? -9.893 -10.997 -5.008 1.00 94.06 86 ALA A N 1
ATOM 659 C CA . ALA A 1 86 ? -8.689 -10.171 -5.031 1.00 94.06 86 ALA A CA 1
ATOM 660 C C . ALA A 1 86 ? -7.408 -11.019 -5.005 1.00 94.06 86 ALA A C 1
ATOM 662 O O . ALA A 1 86 ? -6.482 -10.733 -5.758 1.00 94.06 86 ALA A O 1
ATOM 663 N N . MET A 1 87 ? -7.352 -12.084 -4.199 1.00 94.19 87 MET A N 1
ATOM 664 C CA . MET A 1 87 ? -6.212 -13.008 -4.158 1.00 94.19 87 MET A CA 1
ATOM 665 C C . MET A 1 87 ? -6.045 -13.765 -5.479 1.00 94.19 87 MET A C 1
ATOM 667 O O . MET A 1 87 ? -4.932 -13.859 -5.990 1.00 94.19 87 MET A O 1
ATOM 671 N N . VAL A 1 88 ? -7.145 -14.252 -6.061 1.00 96.38 88 VAL A N 1
ATOM 672 C CA . VAL A 1 88 ? -7.162 -14.896 -7.384 1.00 96.38 88 VAL A CA 1
ATOM 673 C C . VAL A 1 88 ? -6.696 -13.912 -8.458 1.00 96.38 88 VAL A C 1
ATOM 675 O O . VAL A 1 88 ? -5.833 -14.250 -9.263 1.00 96.38 88 VAL A O 1
ATOM 678 N N . ALA A 1 89 ? -7.202 -12.677 -8.444 1.00 94.25 89 ALA A N 1
ATOM 679 C CA . ALA A 1 89 ? -6.800 -11.639 -9.386 1.00 94.25 89 ALA A CA 1
ATOM 680 C C . ALA A 1 89 ? -5.326 -11.241 -9.228 1.00 94.25 89 ALA A C 1
ATOM 682 O O . ALA A 1 89 ? -4.647 -11.054 -10.229 1.00 94.25 89 ALA A O 1
ATOM 683 N N . LEU A 1 90 ? -4.803 -11.147 -8.003 1.00 92.00 90 LEU A N 1
ATOM 684 C CA . LEU A 1 90 ? -3.380 -10.888 -7.770 1.00 92.00 90 LEU A CA 1
ATOM 685 C C . LEU A 1 90 ? -2.519 -12.054 -8.253 1.00 92.00 90 LEU A C 1
ATOM 687 O O . LEU A 1 90 ? -1.510 -11.825 -8.909 1.00 92.00 90 LEU A O 1
ATOM 691 N N . LEU A 1 91 ? -2.926 -13.294 -7.981 1.00 91.81 91 LEU A N 1
ATOM 692 C CA . LEU A 1 91 ? -2.194 -14.470 -8.429 1.00 91.81 91 LEU A CA 1
ATOM 693 C C . LEU A 1 91 ? -2.178 -14.539 -9.961 1.00 91.81 91 LEU A C 1
ATOM 695 O O . LEU A 1 91 ? -1.134 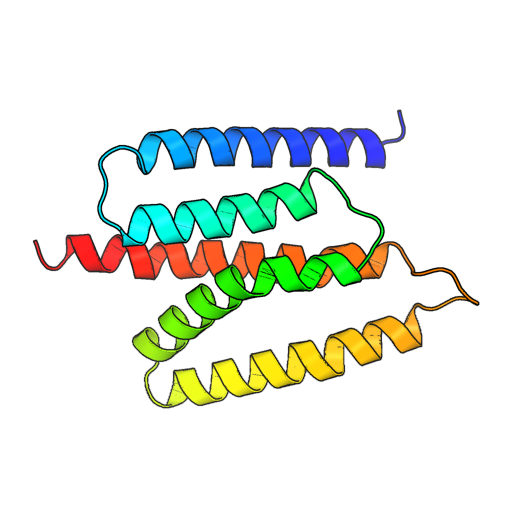-14.373 -10.582 1.00 91.81 91 LEU A O 1
ATOM 699 N N . PHE A 1 92 ? -3.333 -14.728 -10.594 1.00 94.81 92 PHE A N 1
ATOM 700 C CA . PHE A 1 92 ? -3.389 -14.934 -12.041 1.00 94.81 92 PHE A CA 1
ATOM 701 C C . PHE A 1 92 ? -3.123 -13.657 -12.839 1.00 94.81 92 PHE A C 1
ATOM 703 O O . PHE A 1 92 ? -2.557 -13.729 -13.926 1.00 94.81 92 PHE A O 1
ATOM 710 N N . GLY A 1 93 ? -3.487 -12.487 -12.313 1.00 90.81 93 GLY A N 1
ATOM 711 C CA . GLY A 1 93 ? -3.263 -11.207 -12.979 1.00 90.81 93 GLY A CA 1
ATOM 712 C C . GLY A 1 93 ? -1.788 -10.829 -13.043 1.00 90.81 93 GLY A C 1
ATOM 713 O O . GLY A 1 93 ? -1.345 -10.362 -14.089 1.00 90.81 93 GLY A O 1
ATOM 714 N N . LEU A 1 94 ? -1.003 -11.078 -11.986 1.00 88.12 94 LEU A N 1
ATOM 715 C CA . LEU A 1 94 ? 0.442 -10.821 -12.028 1.00 88.12 94 LEU A CA 1
ATOM 716 C C . LEU A 1 94 ? 1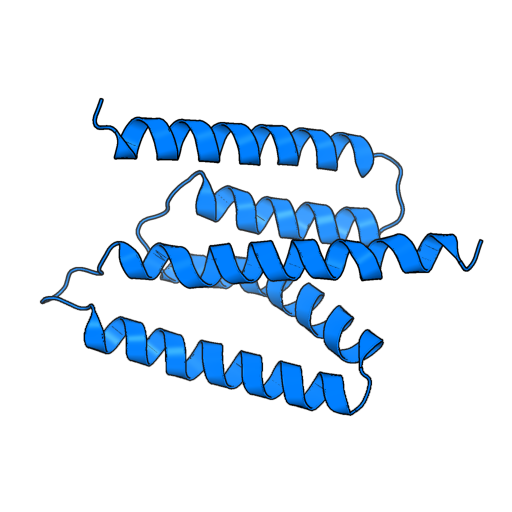.167 -11.802 -12.941 1.00 88.12 94 LEU A C 1
ATOM 718 O O . LEU A 1 94 ? 2.011 -11.376 -13.722 1.00 88.12 94 LEU A O 1
ATOM 722 N N . TRP A 1 95 ? 0.794 -13.083 -12.913 1.00 89.00 95 TRP A N 1
ATOM 723 C CA . TRP A 1 95 ? 1.322 -14.062 -13.866 1.00 89.00 95 TRP A CA 1
ATOM 724 C C . TRP A 1 95 ? 0.954 -13.712 -15.313 1.00 89.00 95 TRP A C 1
ATOM 726 O O . TRP A 1 95 ? 1.813 -13.750 -16.189 1.00 89.00 95 TRP A O 1
ATOM 736 N N . GLY A 1 96 ? -0.292 -13.311 -15.576 1.00 90.31 96 GLY A N 1
ATOM 737 C CA . GLY A 1 96 ? -0.723 -12.868 -16.904 1.00 90.31 96 GLY A CA 1
ATOM 738 C C . GLY A 1 96 ? 0.027 -11.621 -17.377 1.00 90.31 96 GLY A C 1
ATOM 739 O O . GLY A 1 96 ? 0.501 -11.575 -18.512 1.00 90.31 96 GLY A O 1
ATOM 740 N N . LEU A 1 97 ? 0.203 -10.629 -16.499 1.00 88.06 97 LEU A N 1
ATOM 741 C CA . LEU A 1 97 ? 0.998 -9.440 -16.800 1.00 88.06 97 LEU A CA 1
ATOM 742 C C . LEU A 1 97 ? 2.455 -9.807 -17.103 1.00 88.06 97 LEU A C 1
ATOM 744 O O . LEU A 1 97 ? 3.003 -9.343 -18.095 1.00 88.06 97 LEU A O 1
ATOM 748 N N . PHE A 1 98 ? 3.066 -10.677 -16.301 1.00 86.06 98 PHE A N 1
ATOM 749 C CA . PHE A 1 98 ? 4.431 -11.154 -16.516 1.00 86.06 98 PHE A CA 1
ATOM 750 C C . PHE A 1 98 ? 4.598 -11.826 -17.879 1.00 86.06 98 PHE A C 1
ATOM 752 O O . PHE A 1 98 ? 5.448 -11.419 -18.665 1.00 86.06 98 PHE A O 1
ATOM 759 N N . LEU A 1 99 ? 3.735 -12.790 -18.207 1.00 88.19 99 LEU A N 1
ATOM 760 C CA . LEU A 1 99 ? 3.811 -13.534 -19.468 1.00 88.19 99 LEU A CA 1
ATOM 761 C C . LEU A 1 99 ? 3.591 -12.655 -20.706 1.00 88.19 99 LEU A C 1
ATOM 763 O O . LEU A 1 99 ? 4.108 -12.969 -21.772 1.00 88.19 99 LEU A O 1
ATOM 767 N N . THR A 1 100 ? 2.828 -11.569 -20.575 1.00 88.56 100 THR A N 1
ATOM 768 C CA . THR A 1 100 ? 2.542 -10.643 -21.686 1.00 88.56 100 THR A CA 1
ATOM 769 C C . THR A 1 100 ? 3.561 -9.517 -21.826 1.00 88.56 100 THR A C 1
ATOM 771 O O . THR A 1 100 ? 3.590 -8.864 -22.865 1.00 88.56 100 THR A O 1
ATOM 774 N N . THR A 1 1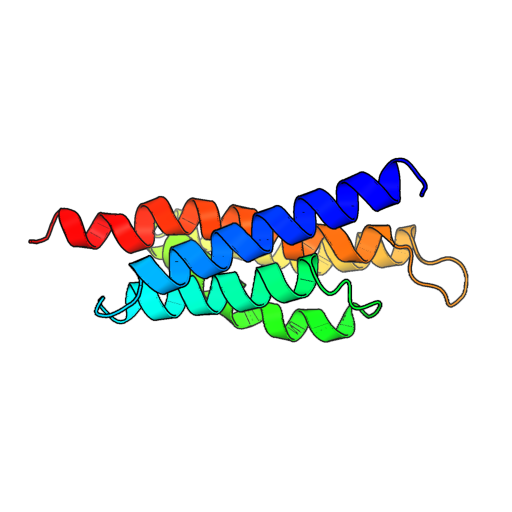01 ? 4.379 -9.267 -20.799 1.00 85.44 101 THR A N 1
ATOM 775 C CA . THR A 1 101 ? 5.314 -8.129 -20.761 1.00 85.44 101 THR A CA 1
ATOM 776 C C . THR A 1 101 ? 6.783 -8.530 -20.695 1.00 85.44 101 THR A C 1
ATOM 778 O O . THR A 1 101 ? 7.647 -7.656 -20.757 1.00 85.44 101 THR A O 1
ATOM 781 N N . ILE A 1 102 ? 7.083 -9.824 -20.564 1.00 83.31 102 ILE A N 1
ATOM 782 C CA . ILE A 1 102 ? 8.451 -10.325 -20.620 1.00 83.31 102 ILE A CA 1
ATOM 783 C C . ILE A 1 102 ? 8.972 -10.301 -22.061 1.00 83.31 102 ILE A C 1
ATOM 785 O O . ILE A 1 102 ? 8.429 -10.947 -22.955 1.00 83.31 102 ILE A O 1
ATOM 789 N N . GLU A 1 103 ? 10.058 -9.564 -22.280 1.00 81.69 103 GLU A N 1
ATOM 790 C CA . GLU A 1 103 ? 10.789 -9.538 -23.548 1.00 81.69 103 GLU A CA 1
ATOM 791 C C . GLU A 1 103 ? 12.194 -10.109 -23.308 1.00 81.69 103 GLU A C 1
ATOM 793 O O . GLU A 1 103 ? 13.077 -9.463 -22.739 1.00 81.69 103 GLU A O 1
ATOM 798 N N . GLY A 1 104 ? 12.404 -11.375 -23.685 1.00 81.25 104 GLY A N 1
ATOM 799 C CA . GLY A 1 104 ? 13.647 -12.090 -23.381 1.00 81.25 104 GLY A CA 1
ATOM 800 C C . GLY A 1 104 ? 13.812 -12.343 -21.877 1.00 81.25 104 GLY A C 1
ATOM 801 O O . GLY A 1 104 ? 13.010 -13.057 -21.288 1.00 81.25 104 GLY A O 1
ATOM 802 N N . ASN A 1 105 ? 14.862 -11.779 -21.263 1.00 76.31 105 ASN A N 1
ATOM 803 C CA . ASN A 1 105 ? 15.145 -11.892 -19.820 1.00 76.31 105 ASN A CA 1
ATOM 804 C C . ASN A 1 105 ? 15.026 -10.539 -19.087 1.00 76.31 105 ASN A C 1
ATOM 806 O O . ASN A 1 105 ? 15.655 -10.333 -18.049 1.00 76.31 105 ASN A O 1
ATOM 810 N N . VAL A 1 106 ? 14.286 -9.586 -19.667 1.00 75.50 106 VAL A N 1
ATOM 811 C CA . VAL A 1 106 ? 14.096 -8.241 -19.114 1.00 75.50 106 VAL A CA 1
ATOM 812 C C . VAL A 1 106 ? 12.630 -8.050 -18.734 1.00 75.50 106 VAL A C 1
ATOM 814 O O . VAL A 1 106 ? 11.728 -8.234 -19.549 1.00 75.50 106 VAL A O 1
ATOM 817 N N . GLU A 1 107 ? 12.399 -7.668 -17.478 1.00 74.44 107 GLU A N 1
ATOM 818 C CA . GLU A 1 107 ? 11.072 -7.316 -16.975 1.00 74.44 107 GLU A CA 1
ATOM 819 C C . GLU A 1 107 ? 10.678 -5.905 -17.428 1.00 74.44 107 GLU A C 1
ATOM 821 O O . GLU A 1 107 ? 11.427 -4.939 -17.242 1.00 74.44 107 GLU A O 1
ATOM 826 N N . SER A 1 108 ? 9.471 -5.769 -17.981 1.00 80.88 108 SER A N 1
ATOM 827 C CA . SER A 1 108 ? 8.921 -4.467 -18.357 1.00 80.88 108 SER A CA 1
ATOM 828 C C . SER A 1 108 ? 8.724 -3.554 -17.137 1.00 80.88 108 SER A C 1
ATOM 830 O O . SER A 1 108 ? 8.194 -4.004 -16.116 1.00 80.88 108 SER A O 1
ATOM 832 N N . PRO A 1 109 ? 9.014 -2.240 -17.249 1.00 80.06 109 PRO A N 1
ATOM 833 C CA . PRO A 1 109 ? 8.727 -1.260 -16.202 1.00 80.06 109 PRO A CA 1
ATOM 834 C C . PRO A 1 109 ? 7.267 -1.236 -15.731 1.00 80.06 109 PRO A C 1
ATOM 836 O O . PRO A 1 109 ? 6.982 -0.840 -14.599 1.00 80.06 109 PRO A O 1
ATOM 839 N N . LEU A 1 110 ? 6.341 -1.667 -16.593 1.00 81.94 110 LEU A N 1
ATOM 840 C CA . LEU A 1 110 ? 4.917 -1.743 -16.283 1.00 81.94 110 LEU A CA 1
ATOM 841 C C . LEU A 1 110 ? 4.628 -2.720 -15.136 1.00 81.94 110 LEU A C 1
ATOM 843 O O . LEU A 1 110 ? 3.668 -2.512 -14.402 1.00 81.94 110 LEU A O 1
ATOM 847 N N . MET A 1 111 ? 5.455 -3.750 -14.933 1.00 83.19 111 MET A N 1
ATOM 848 C CA . MET A 1 111 ? 5.256 -4.717 -13.850 1.00 83.19 111 MET A CA 1
ATOM 849 C C . MET A 1 111 ? 5.447 -4.120 -12.459 1.00 83.19 111 MET A C 1
ATOM 851 O O . MET A 1 111 ? 4.899 -4.644 -11.488 1.00 83.19 111 MET A O 1
ATOM 855 N N . TYR A 1 112 ? 6.160 -2.996 -12.357 1.00 82.38 112 TYR A N 1
ATOM 856 C CA . TYR A 1 112 ? 6.509 -2.420 -11.065 1.00 82.38 112 TYR A CA 1
ATOM 857 C C . TYR A 1 112 ? 5.429 -1.498 -10.460 1.00 82.38 112 TYR A C 1
ATOM 859 O O . TYR A 1 112 ? 5.598 -0.973 -9.355 1.00 82.38 112 TYR A O 1
ATOM 867 N N . LEU A 1 113 ? 4.330 -1.251 -11.175 1.00 85.06 113 LEU A N 1
ATOM 868 C CA . LEU A 1 113 ? 3.317 -0.263 -10.784 1.00 85.06 113 LEU A CA 1
ATOM 869 C C . LEU A 1 113 ? 2.010 -0.860 -10.235 1.00 85.06 113 LEU A C 1
ATOM 871 O O . LEU A 1 113 ? 1.505 -0.323 -9.246 1.00 85.06 113 LEU A O 1
ATOM 875 N N . PRO A 1 114 ? 1.442 -1.945 -10.796 1.00 88.19 114 PRO A N 1
ATOM 876 C CA . PRO A 1 114 ? 0.109 -2.401 -10.419 1.00 88.19 114 PRO A CA 1
ATOM 877 C C . PRO A 1 114 ? -0.020 -2.740 -8.936 1.00 88.19 114 PRO A C 1
ATOM 879 O O . PRO A 1 114 ? -0.908 -2.210 -8.274 1.00 88.19 114 PRO A O 1
ATOM 882 N N . VAL A 1 115 ? 0.875 -3.567 -8.379 1.00 90.19 115 VAL A N 1
ATOM 883 C CA . VAL A 1 115 ? 0.749 -4.013 -6.979 1.00 90.19 115 VAL A CA 1
ATOM 884 C C . VAL A 1 115 ? 0.913 -2.853 -5.996 1.00 90.19 115 VAL A C 1
ATOM 886 O O . VAL A 1 115 ? 0.018 -2.676 -5.162 1.00 90.19 115 VAL A O 1
ATOM 889 N N . PRO A 1 116 ? 1.972 -2.019 -6.068 1.00 91.00 116 PRO A N 1
ATOM 890 C CA . PRO A 1 116 ? 2.122 -0.911 -5.130 1.00 91.00 116 PRO A CA 1
ATOM 891 C C . PRO A 1 116 ? 0.980 0.109 -5.229 1.00 91.00 116 PRO A C 1
ATOM 893 O O . PRO A 1 116 ? 0.494 0.567 -4.195 1.00 91.00 116 PRO A O 1
ATOM 896 N N . ILE A 1 117 ? 0.491 0.418 -6.439 1.00 91.69 117 ILE A N 1
ATOM 897 C CA . ILE A 1 117 ? -0.632 1.351 -6.626 1.00 91.69 117 ILE A CA 1
ATOM 898 C C . ILE A 1 117 ? -1.930 0.767 -6.061 1.00 91.69 117 ILE A C 1
ATOM 900 O O . ILE A 1 117 ? -2.619 1.443 -5.296 1.00 91.69 117 ILE A O 1
ATOM 904 N N . LEU A 1 118 ? -2.263 -0.485 -6.386 1.00 93.31 118 LEU A N 1
ATOM 905 C CA . LEU A 1 118 ? -3.462 -1.144 -5.858 1.00 93.31 118 LEU A CA 1
ATOM 906 C C . LEU A 1 118 ? -3.420 -1.234 -4.328 1.00 93.31 118 LEU A C 1
ATOM 908 O O . LEU A 1 118 ? -4.426 -0.976 -3.667 1.00 93.31 118 LEU A O 1
ATOM 912 N N . THR A 1 119 ? -2.249 -1.524 -3.759 1.00 94.56 119 THR A N 1
ATOM 913 C CA . THR A 1 119 ? -2.059 -1.574 -2.303 1.00 94.56 119 THR A CA 1
ATOM 914 C C . THR A 1 119 ? -2.201 -0.184 -1.677 1.00 94.56 119 THR A C 1
ATOM 916 O O . THR A 1 119 ? -2.840 -0.051 -0.636 1.00 94.56 119 THR A O 1
ATOM 919 N N . LEU A 1 120 ? -1.684 0.873 -2.318 1.00 94.62 120 LEU A N 1
ATOM 920 C CA . LEU A 1 120 ? -1.852 2.253 -1.849 1.00 94.62 120 LEU A CA 1
ATOM 921 C C . LEU A 1 120 ? -3.330 2.660 -1.826 1.00 94.62 120 LEU A C 1
ATOM 923 O O . LEU A 1 120 ? -3.809 3.189 -0.822 1.00 94.62 120 LEU A O 1
ATOM 927 N N . LEU A 1 121 ? -4.063 2.383 -2.908 1.00 94.88 121 LEU A N 1
ATOM 928 C CA . LEU A 1 121 ? -5.497 2.667 -3.004 1.00 94.88 121 LEU A CA 1
ATOM 929 C C . LEU A 1 121 ? -6.295 1.866 -1.969 1.00 94.88 121 LEU A C 1
ATOM 931 O O . LEU A 1 121 ? -7.171 2.421 -1.301 1.00 94.88 121 LEU A O 1
ATOM 935 N N . GLY A 1 122 ? -5.958 0.588 -1.786 1.00 94.06 122 GLY A N 1
ATOM 936 C CA . GLY A 1 122 ? -6.566 -0.271 -0.775 1.00 94.06 122 GLY A CA 1
ATOM 937 C C . GLY A 1 122 ? -6.322 0.236 0.646 1.00 94.06 122 GLY A C 1
ATOM 938 O O . GLY A 1 122 ? -7.267 0.311 1.430 1.00 94.06 122 GLY A O 1
ATOM 939 N N . LEU A 1 123 ? -5.097 0.661 0.975 1.00 93.62 123 LEU A N 1
ATOM 940 C CA . LEU A 1 123 ? -4.785 1.274 2.270 1.00 93.62 123 LEU A CA 1
ATOM 941 C C . LEU A 1 123 ? -5.512 2.600 2.461 1.00 93.62 123 LEU A C 1
ATOM 943 O O . LEU A 1 123 ? -6.008 2.867 3.558 1.00 93.62 123 LEU A O 1
ATOM 947 N N . TRP A 1 124 ? -5.592 3.430 1.421 1.00 92.06 124 TRP A N 1
ATOM 948 C CA . TRP A 1 124 ? -6.307 4.697 1.493 1.00 92.06 124 TRP A CA 1
ATOM 949 C C . TRP A 1 124 ? -7.797 4.477 1.750 1.00 92.06 124 TRP A C 1
ATOM 951 O O . TRP A 1 124 ? -8.359 5.135 2.623 1.00 92.06 124 TRP A O 1
ATOM 961 N N . TRP A 1 125 ? -8.418 3.500 1.083 1.00 92.06 125 TRP A N 1
ATOM 962 C CA . TRP A 1 125 ? -9.784 3.069 1.380 1.00 92.06 125 TRP A CA 1
ATOM 963 C C . TRP A 1 125 ? -9.906 2.535 2.811 1.00 92.06 125 TRP A C 1
ATOM 965 O O . TRP A 1 125 ? -10.753 3.005 3.574 1.00 92.06 125 TRP A O 1
ATOM 975 N N . ALA A 1 126 ? -9.020 1.616 3.209 1.00 89.75 126 ALA A N 1
ATOM 976 C CA . ALA A 1 126 ? -9.017 1.000 4.531 1.00 89.75 126 ALA A CA 1
ATOM 977 C C . ALA A 1 126 ? -8.867 2.041 5.647 1.00 89.75 126 ALA A C 1
ATOM 979 O O . ALA A 1 126 ? -9.490 1.897 6.695 1.00 89.75 126 ALA A O 1
ATOM 980 N N . ARG A 1 127 ? -8.132 3.136 5.411 1.00 88.12 127 ARG A N 1
ATOM 981 C CA . ARG A 1 127 ? -7.980 4.259 6.346 1.00 88.12 127 ARG A CA 1
ATOM 982 C C . ARG A 1 127 ? -9.325 4.801 6.819 1.00 88.12 127 ARG A C 1
ATOM 984 O O . ARG A 1 127 ? -9.518 5.025 8.014 1.00 88.12 127 ARG A O 1
ATOM 991 N N . TRP A 1 128 ? -10.264 5.009 5.895 1.00 81.44 128 TRP A N 1
ATOM 992 C CA . TRP A 1 128 ? -11.579 5.574 6.208 1.00 81.44 128 TRP A CA 1
ATOM 993 C C . TRP A 1 128 ? -12.409 4.665 7.111 1.00 81.44 128 TRP A C 1
ATOM 995 O O . TRP A 1 128 ? -13.303 5.160 7.789 1.00 81.44 128 TRP A O 1
ATOM 1005 N N . TRP A 1 129 ? -12.094 3.373 7.171 1.00 76.56 129 TRP A N 1
ATOM 1006 C CA . TRP A 1 129 ? -12.833 2.386 7.955 1.00 76.56 129 TRP A CA 1
ATOM 1007 C C . TRP A 1 129 ? -12.082 1.979 9.226 1.00 76.56 129 TRP A C 1
ATOM 1009 O O . TRP A 1 129 ? -12.639 2.064 10.319 1.00 76.56 129 TRP A O 1
ATOM 1019 N N . ALA A 1 130 ? -10.800 1.633 9.107 1.00 65.19 130 ALA A N 1
ATOM 1020 C CA . ALA A 1 130 ? -9.943 1.191 10.204 1.00 65.19 130 ALA A CA 1
ATOM 1021 C C . ALA A 1 130 ? -9.750 2.270 11.278 1.00 65.19 130 ALA A C 1
ATOM 1023 O O . ALA A 1 130 ? -9.722 1.958 12.469 1.00 65.19 130 ALA A O 1
ATOM 1024 N N . ILE A 1 131 ? -9.652 3.538 10.862 1.00 64.62 131 ILE A N 1
ATOM 1025 C CA . ILE A 1 131 ? -9.397 4.665 11.765 1.00 64.62 131 ILE A CA 1
ATOM 1026 C C . ILE A 1 131 ? -10.698 5.311 12.262 1.00 64.62 131 ILE A C 1
ATOM 1028 O O . ILE A 1 131 ? -10.774 5.721 13.420 1.00 64.62 131 ILE A O 1
ATOM 1032 N N . ARG A 1 132 ? -11.746 5.402 11.426 1.00 56.09 132 ARG A N 1
ATOM 1033 C CA . ARG A 1 132 ? -13.010 6.050 11.833 1.00 56.09 132 ARG A CA 1
ATOM 1034 C C . ARG A 1 132 ? -13.868 5.197 12.761 1.00 56.09 132 ARG A C 1
ATOM 1036 O O . ARG A 1 132 ? -14.611 5.783 13.542 1.00 56.09 132 ARG A O 1
ATOM 1043 N N . ALA A 1 133 ? -13.746 3.867 12.733 1.00 52.06 133 ALA A N 1
ATOM 1044 C CA . ALA A 1 133 ? -14.490 2.990 13.642 1.00 52.06 133 ALA A CA 1
ATOM 1045 C C . ALA A 1 133 ? -14.231 3.313 15.129 1.00 52.06 133 ALA A C 1
ATOM 1047 O O . ALA A 1 133 ? -15.144 3.215 15.938 1.00 52.06 133 ALA A O 1
ATOM 1048 N N . ILE A 1 134 ? -13.029 3.799 15.468 1.00 47.16 134 ILE A N 1
ATOM 1049 C CA . ILE A 1 134 ? -12.655 4.208 16.834 1.00 47.16 134 ILE A CA 1
ATOM 1050 C C . ILE A 1 134 ? -13.439 5.446 17.303 1.00 47.16 134 ILE A C 1
ATOM 1052 O O . ILE A 1 134 ? -13.677 5.607 18.493 1.00 47.16 134 ILE A O 1
ATOM 1056 N N . ARG A 1 135 ? -13.863 6.327 16.386 1.00 45.69 135 ARG A N 1
ATOM 1057 C CA . ARG A 1 135 ? -14.526 7.593 16.745 1.00 45.69 135 ARG A CA 1
ATOM 1058 C C . ARG A 1 135 ? -16.012 7.420 17.100 1.00 45.69 135 ARG A C 1
ATOM 1060 O O . ARG A 1 135 ? -16.602 8.356 17.609 1.00 45.69 135 ARG A O 1
ATOM 1067 N N . LEU A 1 136 ? -16.619 6.270 16.796 1.00 44.50 136 LEU A N 1
ATOM 1068 C CA . LEU A 1 136 ? -18.031 5.987 17.104 1.00 44.50 136 LEU A CA 1
ATOM 1069 C C . LEU A 1 136 ? -18.214 5.143 18.376 1.00 44.50 136 LEU A C 1
ATOM 1071 O O . LEU A 1 136 ? -19.343 4.947 18.809 1.00 44.50 136 LEU A O 1
ATOM 1075 N N . SER A 1 137 ? -17.125 4.617 18.942 1.00 46.38 137 SER A N 1
ATOM 1076 C CA . SER A 1 137 ? -17.126 3.794 20.158 1.00 46.38 137 SER A CA 1
ATOM 1077 C C . SER A 1 137 ? -16.495 4.497 21.369 1.00 46.38 137 SER A C 1
ATOM 1079 O O . SER A 1 137 ? -16.217 3.835 22.366 1.00 46.38 137 SER A O 1
ATOM 1081 N N . GLN A 1 138 ? -16.205 5.797 21.253 1.00 41.38 138 GLN A N 1
ATOM 1082 C CA . GLN A 1 138 ? -15.816 6.699 22.343 1.00 41.38 138 GLN A CA 1
ATOM 1083 C C . GLN A 1 138 ? -16.874 7.785 22.479 1.00 41.38 138 GLN A C 1
ATOM 1085 O O . GLN A 1 138 ? -17.095 8.221 23.626 1.00 41.38 138 GLN A O 1
#

Mean predicted aligned error: 6.4 Å

pLDDT: mean 84.93, std 11.85, range [41.38, 96.38]

Secondary structure (DSSP, 8-state):
--HHHHHHHHHHHHHHHHHHHHHHHHTT--HHHHHHHHHHHHHHHHHHTT-S-GGGGGGGHHHHHHHHHHHHHHHTHHHHHHHHHHHHHHHHHHHHHHHHH-BTTB--GGGGSHHHHHHHHHHHHHHHHHTGGGGG--